Protein AF-A0A1C5MTW0-F1 (afdb_monomer_lite)

Foldseek 3Di:
DLVVQQVQLVVQQFQSVVLVVVVVVVCVVCVVPPDPVVVVVSHSNDPPDDPVGGD

Sequence (55 aa):
MIYSIAETAKANNLKSYEYFEYLLTVISEYMEDTDRKFLEELLPWLPALPENIRK

Radius of gyration: 11.15 Å; chains: 1; bounding box: 27×24×27 Å

pLDDT: mean 93.44, std 3.61, range [77.94, 97.5]

Secondary structure (DSSP, 8-state):
-HHHHHHHHHHTTB-HHHHHHHHHHHHHHTTT-S--GGGGGG-TT-TTS-GGGB-

Structure (mmCIF, N/CA/C/O backbone):
data_AF-A0A1C5MTW0-F1
#
_entry.id   AF-A0A1C5MTW0-F1
#
loop_
_atom_site.group_PDB
_atom_site.id
_atom_site.type_symbol
_atom_site.label_atom_id
_atom_site.label_alt_id
_atom_site.label_comp_id
_atom_site.label_asym_id
_atom_site.label_entity_id
_atom_site.label_seq_id
_atom_site.pdbx_PDB_ins_code
_atom_site.Cartn_x
_atom_site.Cartn_y
_atom_site.Cartn_z
_atom_site.occupancy
_atom_site.B_iso_or_equiv
_atom_site.auth_seq_id
_atom_site.auth_comp_id
_atom_site.auth_asym_id
_atom_site.auth_atom_id
_atom_site.pdbx_PDB_model_num
ATOM 1 N N . MET A 1 1 ? -2.580 14.237 -5.565 1.00 77.94 1 MET A N 1
ATOM 2 C CA . MET A 1 1 ? -2.238 12.832 -5.879 1.00 77.94 1 MET A CA 1
ATOM 3 C C . MET A 1 1 ? -1.986 12.003 -4.618 1.00 77.94 1 MET A C 1
ATOM 5 O O . MET A 1 1 ? -2.774 11.105 -4.379 1.00 77.94 1 MET A O 1
ATOM 9 N N . ILE A 1 2 ? -1.007 12.340 -3.762 1.00 84.81 2 ILE A N 1
ATOM 10 C CA . ILE A 1 2 ? -0.697 11.581 -2.522 1.00 84.81 2 ILE A CA 1
ATOM 11 C C . ILE A 1 2 ? -1.922 11.398 -1.608 1.00 84.81 2 ILE A C 1
ATOM 13 O O . ILE A 1 2 ? -2.219 10.282 -1.193 1.00 84.81 2 ILE A O 1
ATOM 17 N N . TYR A 1 3 ? -2.690 12.467 -1.367 1.00 85.62 3 TYR A N 1
ATOM 18 C CA . TYR A 1 3 ? -3.926 12.394 -0.575 1.00 85.62 3 TYR A CA 1
ATOM 19 C C . TYR A 1 3 ? -4.937 11.387 -1.150 1.00 85.62 3 TYR A C 1
ATOM 21 O O . TYR A 1 3 ? -5.499 10.586 -0.416 1.00 85.62 3 TYR A O 1
ATOM 29 N N . SER A 1 4 ? -5.097 11.348 -2.476 1.00 92.62 4 SER A N 1
ATOM 30 C CA . SER A 1 4 ? -5.999 10.401 -3.143 1.00 92.62 4 SER A CA 1
ATOM 31 C C . SER A 1 4 ? -5.565 8.946 -2.949 1.00 92.62 4 SER A C 1
ATOM 33 O O . SER A 1 4 ? -6.418 8.076 -2.797 1.00 92.62 4 SER A O 1
ATOM 35 N N . ILE A 1 5 ? -4.256 8.671 -2.935 1.00 93.81 5 ILE A N 1
ATOM 36 C CA . ILE A 1 5 ? -3.716 7.324 -2.688 1.00 93.81 5 ILE A CA 1
ATOM 37 C C . ILE A 1 5 ? -3.982 6.916 -1.236 1.00 93.81 5 ILE A C 1
ATOM 39 O O . ILE A 1 5 ? -4.438 5.803 -0.989 1.00 93.81 5 ILE A O 1
ATOM 43 N N . ALA A 1 6 ? -3.778 7.834 -0.286 1.00 94.38 6 ALA A N 1
ATOM 44 C CA . ALA A 1 6 ? -4.049 7.590 1.129 1.00 94.38 6 ALA A CA 1
ATOM 45 C C . ALA A 1 6 ? -5.530 7.264 1.372 1.00 94.38 6 ALA A C 1
ATOM 47 O O . ALA A 1 6 ? -5.846 6.296 2.061 1.00 94.38 6 ALA A O 1
ATOM 48 N N . GLU A 1 7 ? -6.439 8.039 0.776 1.00 96.38 7 GLU A N 1
ATOM 49 C CA . GLU A 1 7 ? -7.881 7.799 0.880 1.00 96.38 7 GLU A CA 1
ATOM 50 C C . GLU A 1 7 ? -8.290 6.479 0.210 1.00 96.38 7 GLU A C 1
ATOM 52 O O . GLU A 1 7 ? -9.066 5.717 0.783 1.00 96.38 7 GLU A O 1
ATOM 57 N N . THR A 1 8 ? -7.701 6.138 -0.941 1.00 96.56 8 THR A N 1
ATOM 58 C CA . THR A 1 8 ? -7.950 4.846 -1.607 1.00 96.56 8 THR A CA 1
ATOM 59 C C . THR A 1 8 ? -7.465 3.671 -0.753 1.00 96.56 8 THR A C 1
ATOM 61 O O . THR A 1 8 ? -8.173 2.674 -0.623 1.00 96.56 8 THR A O 1
ATOM 64 N N . ALA A 1 9 ? -6.298 3.788 -0.113 1.00 96.31 9 ALA A N 1
ATOM 65 C CA . ALA A 1 9 ? -5.792 2.779 0.814 1.00 96.31 9 ALA A CA 1
ATOM 66 C C . ALA A 1 9 ? -6.744 2.588 2.008 1.00 96.31 9 ALA A C 1
ATOM 68 O O . ALA A 1 9 ? -7.097 1.461 2.353 1.00 96.31 9 ALA A O 1
ATOM 69 N N . LYS A 1 10 ? -7.242 3.687 2.596 1.00 95.44 10 LYS A N 1
ATOM 70 C CA . LYS A 1 10 ? -8.230 3.625 3.686 1.00 95.44 10 LYS A CA 1
ATOM 71 C C . LYS A 1 10 ? -9.527 2.948 3.249 1.00 95.44 10 LYS A C 1
ATOM 73 O O . LYS A 1 10 ? -10.037 2.128 4.008 1.00 95.44 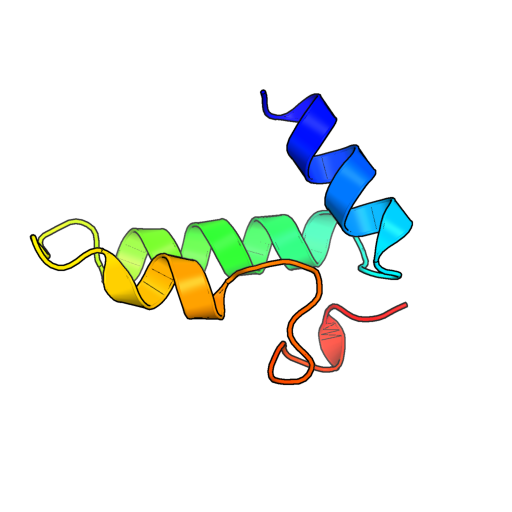10 LYS A O 1
ATOM 78 N N . ALA A 1 11 ? -10.030 3.275 2.057 1.00 97.50 11 ALA A N 1
ATOM 79 C CA . ALA A 1 11 ? -11.245 2.691 1.491 1.00 97.50 11 ALA A CA 1
ATOM 80 C C . ALA A 1 11 ? -11.121 1.177 1.230 1.00 97.50 11 ALA A C 1
ATOM 82 O O . ALA A 1 11 ? -12.128 0.478 1.236 1.00 97.50 11 ALA A O 1
ATOM 83 N N . ASN A 1 12 ? -9.896 0.665 1.060 1.00 97.00 12 ASN A N 1
ATOM 84 C CA . ASN A 1 12 ? -9.597 -0.758 0.865 1.00 97.00 12 ASN A CA 1
ATOM 85 C C . ASN A 1 12 ? -9.117 -1.469 2.148 1.00 97.00 12 ASN A C 1
ATOM 87 O O . ASN A 1 12 ? -8.452 -2.502 2.079 1.00 97.00 12 ASN A O 1
ATOM 91 N N . ASN A 1 13 ? -9.445 -0.931 3.329 1.00 96.62 13 ASN A N 1
ATOM 92 C CA . ASN A 1 13 ? -9.080 -1.505 4.632 1.00 96.62 13 ASN A CA 1
ATOM 93 C C . ASN A 1 13 ? -7.569 -1.714 4.832 1.00 96.62 13 ASN A C 1
ATOM 95 O O . ASN A 1 13 ? -7.143 -2.621 5.544 1.00 96.62 13 ASN A O 1
ATOM 99 N N . LEU A 1 14 ? -6.748 -0.849 4.236 1.00 97.44 14 LEU A N 1
ATOM 100 C CA . LEU A 1 14 ? -5.307 -0.843 4.462 1.00 97.44 14 LEU A CA 1
ATOM 101 C C . LEU A 1 14 ? -4.933 0.148 5.559 1.00 97.44 14 LEU A C 1
ATOM 103 O O . LEU A 1 14 ? -5.530 1.227 5.688 1.00 97.44 14 LEU A O 1
ATOM 107 N N . LYS A 1 15 ? -3.902 -0.192 6.330 1.00 96.62 15 LYS A N 1
ATOM 108 C CA . LYS A 1 15 ? -3.201 0.763 7.180 1.00 96.62 15 LYS A CA 1
ATOM 109 C C . LYS A 1 15 ? -2.357 1.653 6.271 1.00 96.62 15 LYS A C 1
ATOM 111 O O . LYS A 1 15 ? -1.456 1.189 5.578 1.00 96.62 15 LYS A O 1
ATOM 116 N N . SER A 1 16 ? -2.720 2.934 6.191 1.00 95.12 16 SER A N 1
ATOM 117 C CA . SER A 1 16 ? -2.181 3.825 5.157 1.00 95.12 16 SER A CA 1
ATOM 118 C C . SER A 1 16 ? -0.668 3.985 5.248 1.00 95.12 16 SER A C 1
ATOM 120 O O . SER A 1 16 ? -0.022 4.036 4.211 1.00 95.12 16 SER A O 1
ATOM 122 N N . TYR A 1 17 ? -0.117 4.072 6.460 1.00 95.38 17 TYR A N 1
ATOM 123 C CA . TYR A 1 17 ? 1.315 4.277 6.664 1.00 95.38 17 TYR A CA 1
ATOM 124 C C . TYR A 1 17 ? 2.126 3.082 6.151 1.00 95.38 17 TYR A C 1
ATOM 126 O O . TYR A 1 17 ? 2.977 3.252 5.287 1.00 95.38 17 TYR A O 1
ATOM 134 N N . GLU A 1 18 ? 1.787 1.878 6.599 1.00 97.00 18 GLU A N 1
ATOM 135 C CA . GLU A 1 18 ? 2.463 0.635 6.234 1.00 97.00 18 GLU A CA 1
ATOM 136 C C . GLU A 1 18 ? 2.290 0.316 4.743 1.00 97.00 18 GLU A C 1
ATOM 138 O O . GLU A 1 18 ? 3.205 -0.193 4.102 1.00 97.00 18 GLU A O 1
ATOM 143 N N . TYR A 1 19 ? 1.145 0.674 4.153 1.00 96.62 19 TYR A N 1
ATOM 144 C CA . TYR A 1 19 ? 0.953 0.581 2.706 1.00 96.62 19 TYR A CA 1
ATOM 145 C C . TYR A 1 19 ? 1.862 1.545 1.930 1.00 96.62 19 TYR A C 1
ATOM 147 O O . TYR A 1 19 ? 2.420 1.160 0.907 1.00 96.62 19 TYR A O 1
ATOM 155 N N . PHE A 1 20 ? 2.048 2.784 2.401 1.00 95.50 20 PHE A N 1
ATOM 156 C CA . PHE A 1 20 ? 2.991 3.714 1.771 1.00 95.50 20 PHE A CA 1
ATOM 157 C C . PHE A 1 20 ? 4.438 3.261 1.919 1.00 95.50 20 PHE A C 1
ATOM 159 O O . PHE A 1 20 ? 5.194 3.371 0.958 1.00 95.50 20 PHE A O 1
ATOM 166 N N . GLU A 1 21 ? 4.815 2.759 3.094 1.00 96.06 21 GLU A N 1
ATOM 167 C CA . GLU A 1 21 ? 6.136 2.179 3.320 1.00 96.06 21 GLU A CA 1
ATOM 168 C C . GLU A 1 21 ? 6.386 1.041 2.324 1.00 96.06 21 GLU A C 1
ATOM 170 O O . GLU A 1 21 ? 7.331 1.116 1.545 1.00 96.06 21 GLU A O 1
ATOM 175 N N . TYR A 1 22 ? 5.464 0.075 2.243 1.00 95.94 22 TYR A N 1
ATOM 176 C CA . TYR A 1 22 ? 5.537 -1.035 1.295 1.00 95.94 22 TYR A CA 1
ATOM 177 C C . TYR A 1 22 ? 5.634 -0.567 -0.165 1.00 95.94 22 TYR A C 1
ATOM 179 O O . TYR A 1 22 ? 6.520 -1.010 -0.893 1.00 95.94 22 TYR A O 1
ATOM 187 N N . LEU A 1 23 ? 4.772 0.366 -0.589 1.00 95.25 23 LEU A N 1
ATOM 188 C CA . LEU A 1 23 ? 4.806 0.929 -1.942 1.00 95.25 23 LEU A CA 1
ATOM 189 C C . LEU A 1 23 ? 6.173 1.522 -2.283 1.00 95.25 23 LEU A C 1
ATOM 191 O O . LEU A 1 23 ? 6.714 1.246 -3.350 1.00 95.25 23 LEU A O 1
ATOM 195 N N . LEU A 1 24 ? 6.711 2.364 -1.399 1.00 95.00 24 LEU A N 1
ATOM 196 C CA . LEU A 1 24 ? 7.975 3.055 -1.636 1.00 95.00 24 LEU A CA 1
ATOM 197 C C . LEU A 1 24 ? 9.151 2.079 -1.643 1.00 95.00 24 LEU A C 1
ATOM 199 O O . LEU A 1 24 ? 10.032 2.223 -2.488 1.00 95.00 24 LEU A O 1
ATOM 203 N N . THR A 1 25 ? 9.138 1.074 -0.763 1.00 95.25 25 TH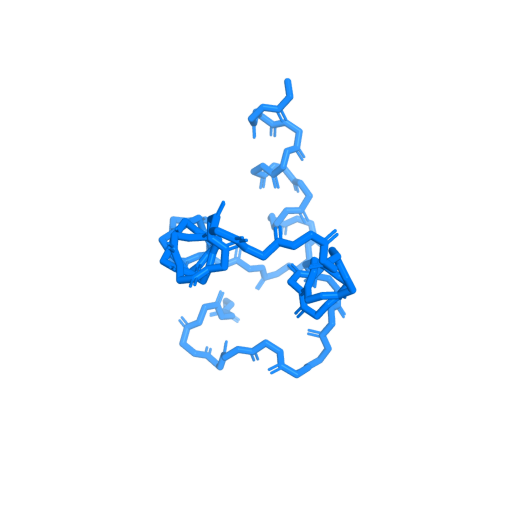R A N 1
ATOM 204 C CA . THR A 1 25 ? 10.135 -0.000 -0.754 1.00 95.25 25 THR A CA 1
ATOM 205 C C . THR A 1 25 ? 10.121 -0.756 -2.073 1.00 95.25 25 THR A C 1
ATOM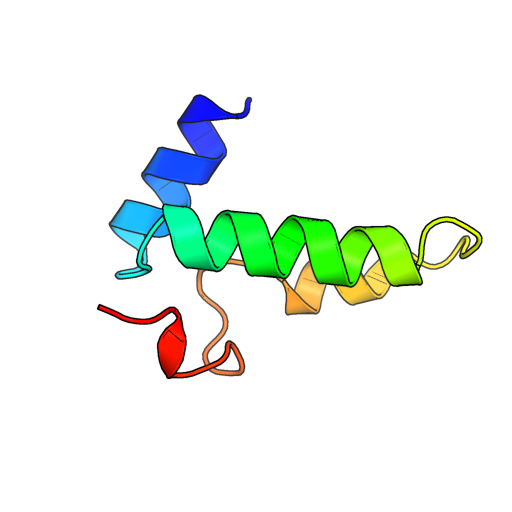 207 O O . THR A 1 25 ? 11.145 -0.782 -2.751 1.00 95.25 25 THR A O 1
ATOM 210 N N . VAL A 1 26 ? 8.967 -1.281 -2.498 1.00 94.00 26 VAL A N 1
ATOM 211 C CA . VAL A 1 26 ? 8.891 -2.058 -3.742 1.00 94.00 26 VAL A CA 1
ATOM 212 C C . VAL A 1 26 ? 9.263 -1.184 -4.937 1.00 94.00 26 VAL A C 1
ATOM 214 O O . VAL A 1 26 ? 10.139 -1.557 -5.700 1.00 94.00 26 VAL A O 1
ATOM 217 N N . ILE A 1 27 ? 8.702 0.021 -5.081 1.00 93.94 27 ILE A N 1
ATOM 218 C CA . ILE A 1 27 ? 9.038 0.916 -6.206 1.00 93.94 27 ILE A CA 1
ATOM 219 C C . ILE A 1 27 ? 10.544 1.210 -6.273 1.00 93.94 27 ILE A C 1
ATOM 221 O O . ILE A 1 27 ? 11.087 1.305 -7.373 1.00 93.94 27 ILE A O 1
ATOM 225 N N . SER A 1 28 ? 11.221 1.336 -5.124 1.00 94.00 28 SER A N 1
ATOM 226 C CA . SER A 1 28 ? 12.664 1.588 -5.087 1.00 94.00 28 SER A CA 1
ATOM 227 C C . SER A 1 28 ? 13.496 0.442 -5.678 1.00 94.00 28 SER A C 1
ATOM 229 O O . SER A 1 28 ? 14.543 0.699 -6.267 1.00 94.00 28 SER A O 1
ATOM 231 N N . GLU A 1 29 ? 13.009 -0.800 -5.598 1.00 94.00 29 GLU A N 1
ATOM 232 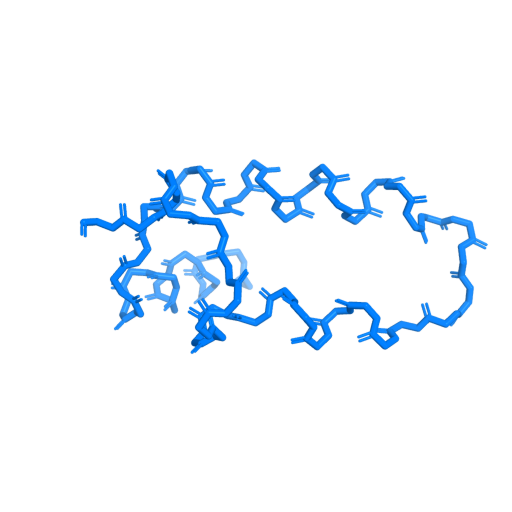C CA . GLU A 1 29 ? 13.693 -1.987 -6.129 1.00 94.00 29 GLU A CA 1
ATOM 233 C C . GLU A 1 29 ? 13.632 -2.065 -7.663 1.00 94.00 29 GLU A C 1
ATOM 235 O O . GLU A 1 29 ? 14.541 -2.608 -8.286 1.00 94.00 29 GLU A O 1
ATOM 240 N N . TYR A 1 30 ? 12.606 -1.472 -8.282 1.00 92.50 30 TYR A N 1
ATOM 241 C CA . TYR A 1 30 ? 12.378 -1.512 -9.734 1.00 92.50 30 TYR A CA 1
ATOM 242 C C . TYR A 1 30 ? 12.707 -0.183 -10.436 1.00 92.50 30 TYR A C 1
ATOM 244 O O . TYR A 1 30 ? 12.282 0.041 -11.567 1.00 92.50 30 TYR A O 1
ATOM 252 N N . MET A 1 31 ? 13.456 0.727 -9.798 1.00 88.62 31 MET A N 1
ATOM 253 C CA . MET A 1 31 ? 13.738 2.061 -10.360 1.00 88.62 31 MET A CA 1
ATOM 254 C C . MET A 1 31 ? 14.501 2.041 -11.691 1.00 88.62 31 MET A C 1
ATOM 256 O O . MET A 1 31 ? 14.360 2.975 -12.482 1.00 88.62 31 MET A O 1
ATOM 260 N N . GLU A 1 32 ? 15.311 1.009 -11.930 1.00 90.06 32 GLU A N 1
ATOM 261 C CA . GLU A 1 32 ? 16.062 0.833 -13.180 1.00 90.06 32 GLU A CA 1
ATOM 262 C C . GLU A 1 32 ? 15.290 0.018 -14.231 1.00 90.06 32 GLU A C 1
ATOM 264 O O . GLU A 1 32 ? 15.723 -0.070 -15.382 1.00 90.06 32 GLU A O 1
ATOM 269 N N . ASP A 1 33 ? 14.142 -0.558 -13.861 1.00 89.88 33 ASP A N 1
ATOM 270 C CA . ASP A 1 33 ? 13.329 -1.358 -14.768 1.00 89.88 33 ASP A CA 1
ATOM 271 C C . ASP A 1 33 ? 12.489 -0.465 -15.696 1.00 89.88 33 ASP A C 1
ATOM 273 O O . ASP A 1 33 ? 12.009 0.619 -15.348 1.00 89.88 33 ASP A O 1
ATOM 277 N N . THR A 1 34 ? 12.299 -0.940 -16.922 1.00 86.81 34 THR A N 1
ATOM 278 C CA . THR A 1 34 ? 11.411 -0.315 -17.907 1.00 86.81 34 THR A CA 1
ATOM 279 C C . THR A 1 34 ? 10.033 -0.966 -17.922 1.00 86.81 34 THR A C 1
ATOM 281 O O . THR A 1 34 ? 9.067 -0.315 -18.337 1.00 86.81 34 THR A O 1
ATOM 284 N N . ASP A 1 35 ? 9.917 -2.210 -17.442 1.00 89.88 35 ASP A N 1
ATOM 285 C CA . ASP A 1 35 ? 8.638 -2.887 -17.274 1.00 89.88 35 ASP A CA 1
ATOM 286 C C . ASP A 1 35 ? 7.941 -2.399 -15.996 1.00 89.88 35 ASP A C 1
ATOM 288 O O . ASP A 1 35 ? 8.477 -2.428 -14.892 1.00 89.88 35 ASP A O 1
ATOM 292 N N . ARG A 1 36 ? 6.706 -1.919 -16.153 1.00 89.62 36 ARG A N 1
ATOM 293 C CA . ARG A 1 36 ? 5.897 -1.347 -15.067 1.00 89.62 36 ARG A CA 1
ATOM 294 C C . ARG A 1 36 ? 4.786 -2.275 -14.594 1.00 89.62 36 ARG A C 1
ATOM 296 O O . ARG A 1 36 ? 3.969 -1.852 -13.780 1.00 89.62 36 ARG A O 1
ATOM 303 N N . LYS A 1 37 ? 4.732 -3.517 -15.086 1.00 91.00 37 LYS A N 1
ATOM 304 C CA . LYS A 1 37 ? 3.704 -4.494 -14.689 1.00 91.00 37 LYS A CA 1
ATOM 305 C C . LYS A 1 37 ? 3.653 -4.731 -13.182 1.00 91.00 37 LYS A C 1
ATOM 307 O O . LYS A 1 37 ? 2.567 -4.941 -12.658 1.00 91.00 37 LYS A O 1
ATOM 312 N N . PHE A 1 38 ? 4.780 -4.609 -12.477 1.00 90.44 38 PHE A N 1
ATOM 313 C CA . PHE A 1 38 ? 4.823 -4.755 -11.017 1.00 90.44 38 PHE A CA 1
ATOM 314 C C . PHE A 1 38 ? 3.889 -3.768 -10.287 1.00 90.44 38 PHE A C 1
ATOM 316 O O . PHE A 1 38 ? 3.408 -4.065 -9.200 1.00 90.44 38 PHE A O 1
ATOM 323 N N . LEU A 1 39 ? 3.576 -2.608 -10.884 1.00 92.62 39 LEU A N 1
ATOM 324 C CA . LEU A 1 39 ? 2.641 -1.643 -10.297 1.00 92.62 39 LEU A CA 1
ATOM 325 C C . LEU A 1 39 ? 1.217 -2.198 -10.186 1.00 92.62 39 LEU A C 1
ATOM 327 O O . LEU A 1 39 ? 0.472 -1.768 -9.307 1.00 92.62 39 LEU A O 1
ATOM 331 N N . GLU A 1 40 ? 0.831 -3.136 -11.056 1.00 93.50 40 GLU A N 1
ATOM 332 C CA . GLU A 1 40 ? -0.474 -3.789 -10.960 1.00 93.50 40 GLU A CA 1
ATOM 333 C C . GLU A 1 40 ? -0.569 -4.612 -9.676 1.00 93.50 40 GLU A C 1
ATOM 335 O O . GLU A 1 40 ? -1.607 -4.571 -9.026 1.00 93.50 40 GLU A O 1
ATOM 340 N N . GLU A 1 41 ? 0.527 -5.251 -9.255 1.00 92.81 41 GLU A N 1
ATOM 341 C CA . GLU A 1 41 ? 0.624 -6.049 -8.023 1.00 92.81 41 GLU A CA 1
ATOM 342 C C . GLU A 1 41 ? 0.609 -5.203 -6.739 1.00 92.81 41 GLU A C 1
ATOM 344 O O . GLU A 1 41 ? 0.409 -5.720 -5.640 1.00 92.81 41 GLU A O 1
ATOM 349 N N . LEU A 1 42 ? 0.746 -3.884 -6.877 1.00 94.62 42 LEU A N 1
ATOM 350 C CA . LEU A 1 42 ? 0.73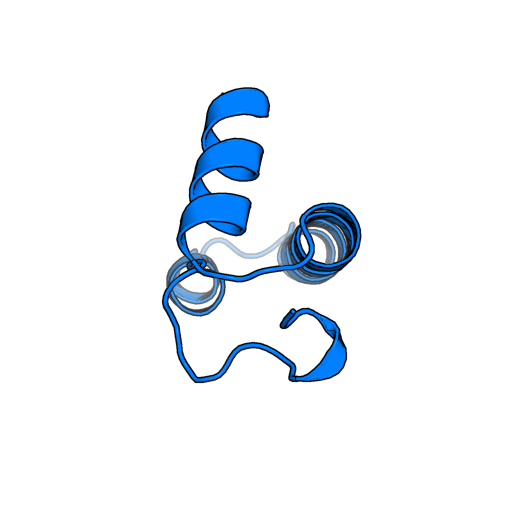8 -2.928 -5.775 1.00 94.62 42 LEU A CA 1
ATOM 351 C C . LEU A 1 42 ? -0.627 -2.270 -5.544 1.00 94.62 42 LEU A C 1
ATOM 353 O O . LEU A 1 42 ? -0.756 -1.440 -4.647 1.00 94.62 42 LEU A O 1
ATOM 357 N N . LEU A 1 43 ? -1.650 -2.601 -6.336 1.00 95.38 43 LEU A N 1
ATOM 358 C CA . LEU A 1 43 ? -2.961 -1.964 -6.232 1.00 95.38 43 LEU A CA 1
ATOM 359 C C . LEU A 1 43 ? -3.644 -2.272 -4.885 1.00 95.38 43 LEU A C 1
ATOM 361 O O . LEU A 1 43 ? -3.659 -3.419 -4.435 1.00 95.38 43 LEU A O 1
ATOM 365 N N . PRO A 1 44 ? -4.303 -1.283 -4.254 1.00 95.44 44 PRO A N 1
ATOM 366 C CA . PRO A 1 44 ? -4.744 -1.389 -2.861 1.00 95.44 44 PRO A CA 1
ATOM 367 C C . PRO A 1 44 ? -5.868 -2.414 -2.628 1.00 95.44 44 PRO A C 1
ATOM 369 O O . PRO A 1 44 ? -6.117 -2.819 -1.494 1.00 95.44 44 PRO A O 1
ATOM 372 N N . TRP A 1 45 ? -6.554 -2.843 -3.688 1.00 94.81 45 TRP A N 1
ATOM 373 C CA . TRP A 1 45 ? -7.608 -3.859 -3.640 1.00 94.81 45 TRP A CA 1
ATOM 374 C C . TRP A 1 45 ? -7.098 -5.288 -3.842 1.00 94.81 45 TRP A C 1
ATOM 376 O O . TRP A 1 45 ? -7.888 -6.228 -3.752 1.00 94.81 45 TRP A O 1
ATOM 386 N N . LEU A 1 46 ? -5.810 -5.489 -4.136 1.00 95.56 46 LEU A N 1
ATOM 387 C CA . LEU A 1 46 ? -5.319 -6.829 -4.423 1.00 95.56 46 LEU A CA 1
ATOM 388 C C . LEU A 1 46 ? -5.267 -7.692 -3.172 1.00 95.56 46 LEU A C 1
ATOM 390 O O . LEU A 1 46 ? -4.686 -7.257 -2.182 1.00 95.56 46 LEU A O 1
ATOM 394 N N . PRO A 1 47 ? -5.794 -8.929 -3.204 1.00 91.56 47 PRO A N 1
ATOM 395 C CA . PRO A 1 47 ? -5.777 -9.826 -2.052 1.00 91.56 47 PRO A CA 1
ATOM 396 C C . PRO A 1 47 ? -4.362 -10.292 -1.689 1.00 91.56 47 PRO A C 1
ATOM 398 O O . PRO A 1 47 ? -4.120 -10.590 -0.530 1.00 91.56 47 PRO A O 1
ATOM 401 N N . ALA A 1 48 ? -3.432 -10.296 -2.649 1.00 91.94 48 ALA A N 1
ATOM 402 C CA . ALA A 1 48 ? -2.053 -10.754 -2.474 1.00 91.94 48 ALA A CA 1
ATOM 403 C C . ALA A 1 48 ? -1.159 -9.804 -1.650 1.00 91.94 48 ALA A C 1
A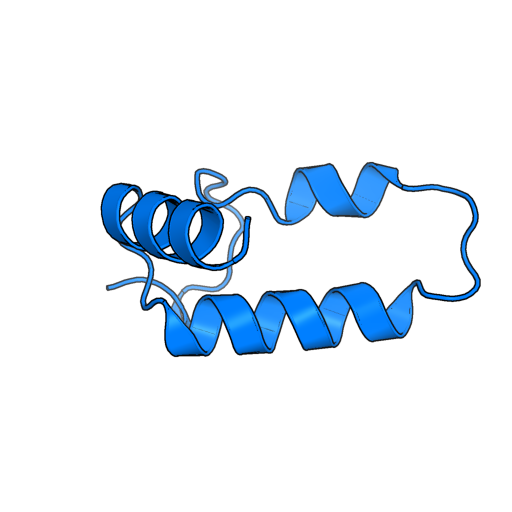TOM 405 O O . ALA A 1 48 ? -0.010 -10.139 -1.375 1.00 91.94 48 ALA A O 1
ATOM 406 N N . LEU A 1 49 ? -1.665 -8.626 -1.265 1.00 95.25 49 LEU A N 1
ATOM 407 C CA . LEU A 1 49 ? -0.922 -7.689 -0.427 1.00 95.25 49 LEU A CA 1
ATOM 408 C C . LEU A 1 49 ? -0.594 -8.290 0.955 1.00 95.25 49 LEU A C 1
ATOM 410 O O . LEU A 1 49 ? -1.419 -9.027 1.499 1.00 95.25 49 LEU A O 1
ATOM 414 N N . PRO A 1 50 ? 0.550 -7.927 1.566 1.00 95.44 50 PRO A N 1
ATOM 415 C CA . PRO A 1 50 ? 0.955 -8.459 2.865 1.00 95.44 50 PRO A CA 1
ATOM 416 C C . PRO A 1 50 ? -0.087 -8.261 3.980 1.00 95.44 50 PRO A C 1
ATOM 418 O O . PRO A 1 50 ? -0.684 -7.195 4.126 1.00 95.44 50 PRO A O 1
ATOM 421 N N . GLU A 1 51 ? -0.265 -9.264 4.842 1.00 95.06 51 GLU A N 1
ATOM 422 C CA . GLU A 1 51 ? -1.245 -9.203 5.940 1.00 95.06 51 GLU A CA 1
ATOM 423 C C . GLU A 1 51 ? -0.928 -8.112 6.975 1.00 95.06 51 GLU A C 1
ATOM 425 O O . GLU A 1 51 ? -1.826 -7.503 7.554 1.00 95.06 51 GLU A O 1
ATOM 430 N N . ASN A 1 52 ? 0.352 -7.792 7.190 1.00 93.12 52 ASN A N 1
ATOM 431 C CA . ASN A 1 52 ? 0.755 -6.770 8.159 1.00 93.12 52 ASN A CA 1
ATOM 432 C C . ASN A 1 52 ? 0.253 -5.361 7.791 1.00 93.12 52 ASN A C 1
ATOM 434 O O . ASN A 1 52 ? 0.065 -4.540 8.695 1.00 93.12 52 ASN A O 1
ATOM 438 N N . ILE A 1 53 ? -0.020 -5.098 6.505 1.00 95.94 53 ILE A N 1
ATOM 439 C CA . ILE A 1 53 ? -0.531 -3.807 6.023 1.00 95.94 53 ILE A CA 1
ATOM 440 C C . ILE A 1 53 ? -2.069 -3.722 6.005 1.00 95.94 53 ILE A C 1
ATOM 442 O O . ILE A 1 53 ? -2.625 -2.651 5.747 1.00 95.94 53 ILE A O 1
ATOM 446 N N . ARG A 1 54 ? -2.776 -4.820 6.302 1.00 95.12 54 ARG A N 1
ATOM 447 C CA . ARG A 1 54 ? -4.241 -4.857 6.463 1.00 95.12 54 ARG A CA 1
ATOM 448 C C . ARG A 1 54 ? -4.663 -4.346 7.843 1.00 95.12 54 ARG A C 1
ATOM 450 O O . ARG A 1 54 ? -3.899 -4.459 8.805 1.00 95.12 54 ARG A O 1
ATOM 457 N N . LYS A 1 55 ? -5.857 -3.747 7.924 1.00 90.31 55 LYS A N 1
ATOM 458 C CA . LYS A 1 55 ? -6.501 -3.316 9.179 1.00 90.31 55 LYS A CA 1
ATOM 459 C C . LYS A 1 55 ? -7.185 -4.458 9.911 1.00 90.31 55 LYS A C 1
ATOM 461 O O . LYS A 1 55 ? -7.806 -5.296 9.227 1.00 90.31 55 LYS A O 1
#